Protein AF-A0A936E560-F1 (afdb_monomer)

Sequence (115 aa):
MIVIPSEVVYQPKFSYIWTLAEARFPDELSGRAGRAGRPGRPVRINRKLALKEIARSFLKGAGMTIPGECARVTGLSRPDAGKGNQALVTEGFAISPDKGFYILAEQSELLKFSI

Foldseek 3Di:
DDDDDDDDPDDDDDDDDDDDCCVVPVCVVVQQQDPVPDHGRRNDDDLLVVLQVLLLVVCVVVQKWAQCRSCVVVVNDSVSNVSNQVVCVVVQQWDAPDVRIIGGNVVVVVVVVPD

Mean predicted aligned error: 11.73 Å

Secondary structure (DSSP, 8-state):
--------S-----------GGGG-HHHHTT-PPSTT-TTS-----HHHHHHHHHHHHHHHHSEE-TTHHHHHH---HHHHHHHHHHHHHTTSEE-SSTT-EEEHHHHHHHHS--

Solvent-accessible surface area (backbone atoms only — not comparable to full-atom values): 7029 Å² total; per-residue (Å²): 140,84,89,74,88,88,76,83,92,74,79,85,81,85,79,84,81,88,67,78,66,60,83,80,38,57,42,60,74,70,28,44,32,28,61,94,93,43,86,80,48,52,51,73,77,55,64,70,57,51,36,28,53,52,38,47,56,48,36,71,72,59,48,46,38,53,69,63,44,59,15,67,76,70,70,42,55,63,69,52,36,48,53,7,48,53,50,33,38,75,73,58,57,26,41,65,91,48,94,57,29,39,34,38,38,71,59,54,54,56,62,67,74,75,117

Nearest PDB structures (foldseek):
  2fxa-assembly3_A  TM=6.975E-01  e=8.761E-02  Bacillus subtilis
  3r4k-assembly2_D  TM=6.852E-01  e=6.734E-02  Ruegeria sp. TM1040
  2hr3-assembly1_A  TM=7.194E-01  e=1.300E-01  Pseudomonas aeruginosa
  3f72-assembly2_C  TM=4.868E-01  e=3.489E-02  Staphylococcus aureus
  5eeg-assembly1_B  TM=5.520E-01  e=6.734E-02  Streptomyces peucetius

Radius of gyration: 24.96 Å; Cα contacts (8 Å, |Δi|>4): 110; chains: 1; bounding box: 54×25×82 Å

Structure (mmCIF, N/CA/C/O backbone):
data_AF-A0A936E560-F1
#
_entry.id   AF-A0A936E560-F1
#
loop_
_atom_site.group_PDB
_atom_site.id
_atom_site.type_symbol
_atom_site.label_atom_id
_atom_site.label_alt_id
_atom_site.label_comp_id
_atom_site.label_asym_id
_atom_site.label_entity_id
_atom_site.label_seq_id
_atom_site.pdbx_PDB_ins_code
_atom_site.Cartn_x
_atom_site.Cartn_y
_atom_site.Cartn_z
_atom_site.occupancy
_atom_site.B_iso_or_equiv
_atom_site.auth_seq_id
_atom_site.auth_comp_id
_atom_site.auth_asym_id
_atom_site.auth_atom_id
_atom_site.pdbx_PDB_model_num
ATOM 1 N N . MET A 1 1 ? 16.512 8.141 -68.498 1.00 52.78 1 MET A N 1
ATOM 2 C CA . MET A 1 1 ? 15.922 6.793 -68.358 1.00 52.78 1 MET A CA 1
ATOM 3 C C . MET A 1 1 ? 15.318 6.708 -66.969 1.00 52.78 1 MET A C 1
ATOM 5 O O . MET A 1 1 ? 16.058 6.862 -66.009 1.00 52.78 1 MET A O 1
ATOM 9 N N . ILE A 1 2 ? 13.995 6.582 -66.867 1.00 48.81 2 ILE A N 1
ATOM 10 C CA . ILE A 1 2 ? 13.279 6.514 -65.586 1.00 48.81 2 ILE A CA 1
ATOM 11 C C . ILE A 1 2 ? 12.738 5.095 -65.470 1.00 48.81 2 ILE A C 1
ATOM 13 O O . ILE A 1 2 ? 11.980 4.652 -66.328 1.00 48.81 2 ILE A O 1
ATOM 17 N N . VAL A 1 3 ? 13.195 4.373 -64.453 1.00 66.81 3 VAL A N 1
ATOM 18 C CA . VAL A 1 3 ? 12.755 3.007 -64.169 1.00 66.81 3 VAL A CA 1
ATOM 19 C C . VAL A 1 3 ? 11.549 3.096 -63.241 1.00 66.81 3 VAL A C 1
ATOM 21 O O . VAL A 1 3 ? 11.639 3.712 -62.181 1.00 66.81 3 VAL A O 1
ATOM 24 N N . ILE A 1 4 ? 10.428 2.506 -63.658 1.00 70.19 4 ILE A N 1
ATOM 25 C CA . ILE A 1 4 ? 9.178 2.469 -62.892 1.00 70.19 4 ILE A CA 1
ATOM 26 C C . ILE A 1 4 ? 8.916 1.006 -62.506 1.00 70.19 4 ILE A C 1
ATOM 28 O O . ILE A 1 4 ? 8.910 0.152 -63.395 1.00 70.19 4 ILE A O 1
ATOM 32 N N . PRO A 1 5 ? 8.732 0.686 -61.215 1.00 75.38 5 PRO A N 1
ATOM 33 C CA . PRO A 1 5 ? 8.455 -0.683 -60.785 1.00 75.38 5 PRO A CA 1
ATOM 34 C C . PRO A 1 5 ? 7.080 -1.142 -61.296 1.00 75.38 5 PRO A C 1
ATOM 36 O O . PRO A 1 5 ? 6.090 -0.439 -61.100 1.00 75.38 5 PRO A O 1
ATOM 39 N N . SER A 1 6 ? 7.019 -2.305 -61.961 1.00 77.00 6 SER A N 1
ATOM 40 C CA . SER A 1 6 ? 5.782 -2.813 -62.579 1.00 77.00 6 SER A CA 1
ATOM 41 C C . SER A 1 6 ? 4.897 -3.599 -61.614 1.00 77.00 6 SER A C 1
ATOM 43 O O . SER A 1 6 ? 3.679 -3.544 -61.736 1.00 77.00 6 SER A O 1
ATOM 45 N N . GLU A 1 7 ? 5.484 -4.335 -60.666 1.00 80.06 7 GLU A N 1
ATOM 46 C CA . GLU A 1 7 ? 4.733 -5.215 -59.770 1.00 80.06 7 GLU A CA 1
ATOM 47 C C . GLU A 1 7 ? 5.501 -5.491 -58.471 1.00 80.06 7 GLU A C 1
ATOM 49 O O . GLU A 1 7 ? 6.728 -5.610 -58.462 1.00 80.06 7 GLU A O 1
ATOM 54 N N . VAL A 1 8 ? 4.770 -5.602 -57.359 1.00 72.94 8 VAL A N 1
ATOM 55 C CA . VAL A 1 8 ? 5.320 -5.981 -56.053 1.00 72.94 8 VAL A CA 1
ATOM 56 C C . VAL A 1 8 ? 5.087 -7.475 -55.847 1.00 72.94 8 VAL A C 1
ATOM 58 O O . VAL A 1 8 ? 4.004 -7.898 -55.458 1.00 72.94 8 VAL A O 1
ATOM 61 N N . VAL A 1 9 ? 6.125 -8.274 -56.094 1.00 77.50 9 VAL A N 1
ATOM 62 C CA . VAL A 1 9 ? 6.059 -9.750 -56.063 1.00 77.50 9 VAL A CA 1
ATOM 63 C C . VAL A 1 9 ? 6.088 -10.329 -54.639 1.00 77.50 9 VAL A C 1
ATOM 65 O O . VAL A 1 9 ? 5.828 -11.511 -54.432 1.00 77.50 9 VAL A O 1
ATOM 68 N N . TYR A 1 10 ? 6.410 -9.511 -53.633 1.00 71.69 10 TYR A N 1
ATOM 69 C CA . TYR A 1 10 ? 6.455 -9.933 -52.235 1.00 71.69 10 TYR A CA 1
ATOM 70 C C . TYR A 1 10 ? 6.002 -8.803 -51.315 1.00 71.69 10 TYR A C 1
ATOM 72 O O . TYR A 1 10 ? 6.6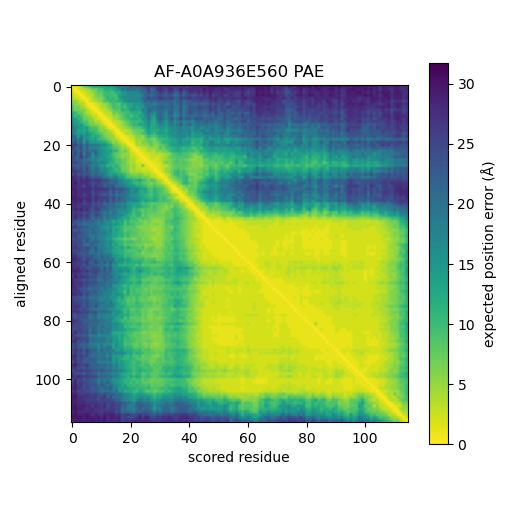52 -7.761 -51.222 1.00 71.69 10 TYR A O 1
ATOM 80 N N . GLN A 1 11 ? 4.891 -9.024 -50.615 1.00 78.19 11 GLN A N 1
ATOM 81 C CA . GLN A 1 11 ? 4.363 -8.091 -49.628 1.00 78.19 11 GLN A CA 1
ATOM 82 C C . GLN A 1 11 ? 4.503 -8.723 -48.233 1.00 78.19 11 GLN A C 1
ATOM 84 O O . GLN A 1 11 ? 3.720 -9.609 -47.879 1.00 78.19 11 GLN A O 1
ATOM 89 N N . PRO A 1 12 ? 5.520 -8.338 -47.439 1.00 75.94 12 PRO A N 1
ATOM 90 C CA . PRO A 1 12 ? 5.723 -8.923 -46.122 1.00 75.94 12 PRO A CA 1
ATOM 91 C C . PRO A 1 12 ? 4.551 -8.577 -45.201 1.00 75.94 12 PRO A C 1
ATOM 93 O O . PRO A 1 12 ? 4.203 -7.411 -45.009 1.00 75.94 12 PRO A O 1
ATOM 96 N N . LYS A 1 13 ? 3.950 -9.607 -44.603 1.00 78.94 13 LYS A N 1
ATOM 97 C CA . LYS A 1 13 ? 2.910 -9.454 -43.586 1.00 78.94 13 LYS A CA 1
ATOM 98 C C . LYS A 1 13 ? 3.589 -9.344 -42.223 1.00 78.94 13 LYS A C 1
ATOM 100 O O . LYS A 1 13 ? 4.067 -10.339 -41.682 1.00 78.94 13 LYS A O 1
ATOM 105 N N . PHE A 1 14 ? 3.677 -8.132 -41.685 1.00 73.50 14 PHE A N 1
ATOM 106 C CA . PHE A 1 14 ? 4.222 -7.918 -40.347 1.00 73.50 14 PHE A CA 1
ATOM 107 C C . PHE A 1 14 ? 3.172 -8.269 -39.291 1.00 73.50 14 PHE A C 1
ATOM 109 O O . PHE A 1 14 ? 2.125 -7.630 -39.205 1.00 73.50 14 PHE A O 1
ATOM 116 N N . SER A 1 15 ? 3.468 -9.276 -38.472 1.00 76.81 15 SER A N 1
ATOM 117 C CA . SER A 1 15 ? 2.724 -9.568 -37.247 1.00 76.81 15 SER A CA 1
ATOM 118 C C . SER A 1 15 ? 3.452 -8.915 -36.079 1.00 76.81 15 SER A C 1
ATOM 120 O O . SER A 1 15 ? 4.584 -9.283 -35.765 1.00 76.81 15 SER A O 1
ATOM 122 N N . TYR A 1 16 ? 2.823 -7.933 -35.438 1.00 73.88 16 TYR A N 1
ATOM 123 C CA . TYR A 1 16 ? 3.386 -7.299 -34.250 1.00 73.88 16 TYR A CA 1
ATOM 124 C C . TYR A 1 16 ? 3.107 -8.165 -33.023 1.00 73.88 16 TYR A C 1
ATOM 126 O O . TYR A 1 16 ? 1.953 -8.405 -32.670 1.00 73.88 16 TYR A O 1
ATOM 134 N N . ILE A 1 17 ? 4.172 -8.614 -32.362 1.00 71.50 17 ILE A N 1
ATOM 135 C CA . ILE A 1 17 ? 4.088 -9.197 -31.025 1.00 71.50 17 ILE A CA 1
ATOM 136 C C . ILE A 1 17 ? 4.229 -8.039 -30.042 1.00 71.50 17 ILE A C 1
ATOM 138 O O . ILE A 1 17 ? 5.291 -7.424 -29.934 1.00 71.50 17 ILE A O 1
ATOM 142 N N . TRP A 1 18 ? 3.143 -7.711 -29.351 1.00 71.31 18 TRP A N 1
ATOM 143 C CA . TRP A 1 18 ? 3.159 -6.698 -28.304 1.00 71.31 18 TRP A CA 1
ATOM 144 C C . TRP A 1 18 ? 3.742 -7.314 -27.035 1.00 71.31 18 TRP A C 1
ATOM 146 O O . TRP A 1 18 ? 3.138 -8.194 -26.427 1.00 71.31 18 TRP A O 1
ATOM 156 N N . THR A 1 19 ? 4.925 -6.860 -26.633 1.00 67.69 19 THR A N 1
ATOM 157 C CA . THR A 1 19 ? 5.506 -7.178 -25.325 1.00 67.69 19 THR A CA 1
ATOM 158 C C . THR A 1 19 ? 5.331 -5.987 -24.396 1.00 67.69 19 THR A C 1
ATOM 160 O O . THR A 1 19 ? 5.400 -4.839 -24.843 1.00 67.69 19 THR A O 1
ATOM 163 N N . LEU A 1 20 ? 5.155 -6.236 -23.096 1.00 69.88 20 LEU A N 1
ATOM 164 C CA . LEU A 1 20 ? 5.183 -5.165 -22.103 1.00 69.88 20 LEU A CA 1
ATOM 165 C C . LEU A 1 20 ? 6.502 -4.391 -22.226 1.00 69.88 20 LEU A C 1
ATOM 167 O O . LEU A 1 20 ? 7.573 -4.976 -22.395 1.00 69.88 20 LEU A O 1
ATOM 171 N N . ALA A 1 21 ? 6.427 -3.063 -22.149 1.00 70.88 21 ALA A N 1
ATOM 172 C CA . ALA A 1 21 ? 7.591 -2.193 -22.302 1.00 70.88 21 ALA A CA 1
ATOM 173 C C . ALA A 1 21 ? 8.604 -2.323 -21.147 1.00 70.88 21 ALA A C 1
ATOM 175 O O . ALA A 1 21 ? 9.634 -1.663 -21.175 1.00 70.88 21 ALA A O 1
ATOM 176 N N . GLU A 1 22 ? 8.344 -3.181 -20.159 1.00 66.69 22 GLU A N 1
ATOM 177 C CA . GLU A 1 22 ? 9.184 -3.426 -18.984 1.00 66.69 22 GLU A CA 1
ATOM 178 C C . GLU A 1 22 ? 10.645 -3.728 -19.344 1.00 66.69 22 GLU A C 1
ATOM 180 O O . GLU A 1 22 ? 11.558 -3.191 -18.722 1.00 66.69 22 GLU A O 1
ATOM 185 N N . ALA A 1 23 ? 10.886 -4.489 -20.418 1.00 69.94 23 ALA A N 1
ATOM 186 C CA . ALA A 1 23 ? 12.240 -4.780 -20.898 1.00 69.94 23 ALA A CA 1
ATOM 187 C C . ALA A 1 23 ? 13.007 -3.535 -21.386 1.00 69.94 23 ALA A C 1
ATOM 189 O O . ALA A 1 23 ? 14.234 -3.558 -21.452 1.00 69.94 23 ALA A O 1
ATOM 190 N N . ARG A 1 24 ? 12.304 -2.447 -21.730 1.00 75.25 24 ARG A N 1
ATOM 191 C CA . ARG A 1 24 ? 12.913 -1.172 -22.139 1.00 75.25 24 ARG A CA 1
ATOM 192 C C . ARG A 1 24 ? 13.333 -0.309 -20.954 1.00 75.25 24 ARG A C 1
ATOM 194 O O . ARG A 1 24 ? 14.114 0.614 -21.157 1.00 75.25 24 ARG A O 1
ATOM 201 N N . PHE A 1 25 ? 12.829 -0.607 -19.756 1.00 73.94 25 PHE A N 1
ATOM 202 C CA . PHE A 1 25 ? 13.020 0.208 -18.557 1.00 73.94 25 PHE A CA 1
ATOM 203 C C . PHE A 1 25 ? 13.565 -0.602 -17.364 1.00 73.94 25 PHE A C 1
ATOM 205 O O . PHE A 1 25 ? 12.987 -0.583 -16.271 1.00 73.94 25 PHE A O 1
ATOM 212 N N . PRO A 1 26 ? 14.660 -1.370 -17.543 1.00 74.12 26 PRO A N 1
ATOM 213 C CA . PRO A 1 26 ? 15.198 -2.214 -16.480 1.00 74.12 26 PRO A CA 1
ATOM 214 C C . PRO A 1 26 ? 15.752 -1.388 -15.311 1.00 74.12 26 PRO A C 1
ATOM 216 O O . PRO A 1 26 ? 15.676 -1.815 -14.156 1.00 74.12 26 PRO A O 1
ATOM 219 N N . ASP A 1 27 ? 16.283 -0.195 -15.577 1.00 72.44 27 ASP A N 1
ATOM 220 C CA . ASP A 1 27 ? 16.828 0.681 -14.542 1.00 72.44 27 ASP A CA 1
ATOM 221 C C . ASP A 1 27 ? 15.711 1.334 -13.721 1.00 72.44 27 ASP A C 1
ATOM 223 O O . ASP A 1 27 ? 15.807 1.418 -12.496 1.00 72.44 27 ASP A O 1
ATOM 227 N N . GLU A 1 28 ? 14.614 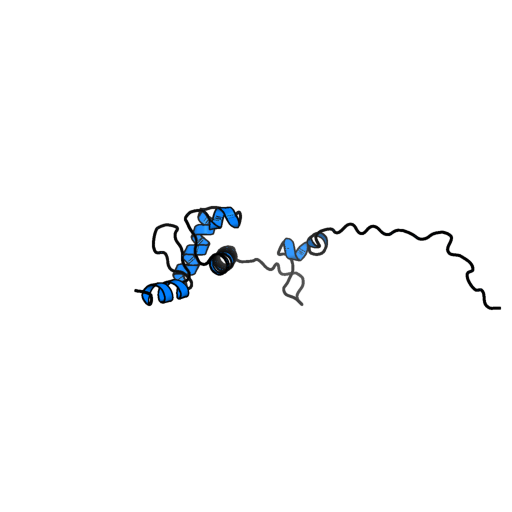1.735 -14.356 1.00 73.81 28 GLU A N 1
ATOM 228 C CA . GLU A 1 28 ? 13.437 2.308 -13.705 1.00 73.81 28 GLU A CA 1
ATOM 229 C C . GLU A 1 28 ? 12.741 1.271 -12.825 1.00 73.81 28 GLU A C 1
ATOM 231 O O . GLU A 1 28 ? 12.429 1.557 -11.668 1.00 73.81 28 GLU A O 1
ATOM 236 N N . LEU A 1 29 ? 12.574 0.046 -13.332 1.00 69.88 29 LEU A N 1
ATOM 237 C CA . LEU A 1 29 ? 11.971 -1.060 -12.586 1.00 69.88 29 LEU A CA 1
ATOM 238 C C . LEU A 1 29 ? 12.856 -1.550 -11.439 1.00 69.88 29 LEU A C 1
ATOM 240 O O . LEU A 1 29 ? 12.356 -1.874 -10.363 1.00 69.88 29 LEU A O 1
ATOM 244 N N . SER A 1 30 ? 14.177 -1.568 -11.626 1.00 70.12 30 SER A N 1
ATOM 245 C CA . SER A 1 30 ? 15.119 -1.927 -10.558 1.00 70.12 30 SER A CA 1
ATOM 246 C C . SER A 1 30 ? 15.331 -0.804 -9.533 1.00 70.12 30 SER A C 1
ATOM 248 O O . SER A 1 30 ? 16.088 -0.980 -8.573 1.00 70.12 30 SER A O 1
ATOM 250 N N . GLY A 1 31 ? 14.685 0.356 -9.721 1.00 65.25 31 GLY A N 1
ATOM 251 C CA . GLY A 1 31 ? 14.869 1.543 -8.888 1.00 65.25 31 GLY A CA 1
ATOM 252 C C . GLY A 1 31 ? 16.276 2.137 -8.990 1.00 65.25 31 GLY A C 1
ATOM 253 O O . GLY A 1 31 ? 16.676 2.907 -8.119 1.00 65.25 31 GLY A O 1
ATOM 254 N N . ARG A 1 32 ? 17.048 1.757 -10.018 1.00 61.25 32 ARG A N 1
ATOM 255 C CA . ARG A 1 32 ? 18.388 2.268 -10.350 1.00 61.25 32 ARG A CA 1
ATOM 256 C C . ARG A 1 32 ? 18.346 3.516 -11.217 1.00 61.25 32 ARG A C 1
ATOM 258 O O . ARG A 1 32 ? 19.329 4.258 -11.232 1.00 61.25 32 ARG A O 1
ATOM 265 N N . ALA A 1 33 ? 17.216 3.780 -11.868 1.00 59.28 33 ALA A N 1
ATOM 266 C CA . ALA A 1 33 ? 17.002 5.009 -12.603 1.00 59.28 33 ALA A CA 1
ATOM 267 C C . ALA A 1 33 ? 17.221 6.206 -11.677 1.00 59.28 33 ALA A C 1
ATOM 269 O O . ALA A 1 33 ? 16.701 6.267 -10.558 1.00 59.28 33 ALA A O 1
ATOM 270 N N . GLY A 1 34 ? 18.038 7.144 -12.150 1.00 56.38 34 GLY A N 1
ATOM 271 C CA . GLY A 1 34 ? 18.187 8.452 -11.535 1.00 56.38 34 GLY A CA 1
ATOM 272 C C . GLY A 1 34 ? 16.936 9.300 -11.724 1.00 56.38 34 GLY A C 1
ATOM 273 O O . GLY A 1 34 ? 16.067 8.987 -12.535 1.00 56.38 34 GLY A O 1
ATOM 274 N N . ARG A 1 35 ? 16.848 10.430 -11.013 1.00 57.84 35 ARG A N 1
ATOM 275 C CA . ARG A 1 35 ? 15.905 11.484 -11.426 1.00 57.84 35 ARG A CA 1
ATOM 276 C C . ARG A 1 35 ? 16.212 11.873 -12.874 1.00 57.84 35 ARG A C 1
ATOM 278 O O . ARG A 1 35 ? 17.387 11.905 -13.246 1.00 57.84 35 ARG A O 1
ATOM 285 N N . ALA A 1 36 ? 15.175 12.207 -13.644 1.00 55.16 36 ALA A N 1
ATOM 286 C CA . ALA A 1 36 ? 15.322 12.760 -14.988 1.00 55.16 36 ALA A CA 1
ATOM 287 C C . ALA A 1 36 ? 16.434 13.830 -14.993 1.00 55.16 36 ALA A C 1
ATOM 289 O O . ALA A 1 36 ? 16.355 14.811 -14.253 1.00 55.16 36 ALA A O 1
ATOM 290 N N . GLY A 1 37 ? 17.514 13.575 -15.742 1.00 56.09 37 GLY A N 1
ATOM 291 C CA . GLY A 1 37 ? 18.681 14.460 -15.840 1.00 56.09 37 GLY A CA 1
ATOM 292 C C . GLY A 1 37 ? 19.892 14.143 -14.947 1.00 56.09 37 GLY A C 1
ATOM 293 O O . GLY A 1 37 ? 20.884 14.862 -15.035 1.00 56.09 37 GLY A O 1
ATOM 294 N N . ARG A 1 38 ? 19.882 13.093 -14.105 1.00 57.81 38 ARG A N 1
ATOM 295 C CA . ARG A 1 38 ? 21.068 12.697 -13.311 1.00 57.81 38 ARG A CA 1
ATOM 296 C C . ARG A 1 38 ? 21.244 11.171 -13.229 1.00 57.81 38 ARG A C 1
ATOM 298 O O . ARG A 1 38 ? 20.793 10.565 -12.253 1.00 57.81 38 ARG A O 1
ATOM 305 N N . PRO A 1 39 ? 21.889 10.536 -14.225 1.00 57.00 39 PRO A N 1
ATOM 306 C CA . PRO A 1 39 ? 22.153 9.099 -14.194 1.00 57.00 39 PRO A CA 1
ATOM 307 C C . PRO A 1 39 ? 23.052 8.731 -13.000 1.00 57.00 39 PRO A C 1
ATOM 309 O O . PRO A 1 39 ? 23.987 9.459 -12.669 1.00 57.00 39 PRO A O 1
ATOM 312 N N . GLY A 1 40 ? 22.745 7.616 -12.326 1.00 59.50 40 GLY A N 1
ATOM 313 C CA . GLY A 1 40 ? 23.626 6.995 -11.324 1.00 59.50 40 GLY A CA 1
ATOM 314 C C . GLY A 1 40 ? 23.179 7.029 -9.855 1.00 59.50 40 GLY A C 1
ATOM 315 O O . GLY A 1 40 ? 23.821 6.374 -9.035 1.00 59.50 40 GLY A O 1
ATOM 316 N N . ARG A 1 41 ? 22.089 7.725 -9.478 1.00 62.66 41 ARG A N 1
ATOM 317 C CA . ARG A 1 41 ? 21.540 7.645 -8.105 1.00 62.66 41 ARG A CA 1
ATOM 318 C C . ARG A 1 41 ? 20.198 6.901 -8.085 1.00 62.66 41 ARG A C 1
ATOM 320 O O . ARG A 1 41 ? 19.218 7.499 -8.512 1.00 62.66 41 ARG A O 1
ATOM 327 N N . PRO A 1 42 ? 20.114 5.677 -7.531 1.00 62.06 42 PRO A N 1
ATOM 328 C CA . PRO A 1 42 ? 18.873 4.907 -7.505 1.00 62.06 42 PRO A CA 1
ATOM 329 C C . PRO A 1 42 ? 17.731 5.674 -6.820 1.00 62.06 42 PRO A C 1
ATOM 331 O O . PRO A 1 42 ? 17.866 6.085 -5.659 1.00 62.06 42 PRO A O 1
ATOM 334 N N . VAL A 1 43 ? 16.599 5.852 -7.511 1.00 66.69 43 VAL A N 1
ATOM 335 C CA . VAL A 1 43 ? 15.343 6.324 -6.912 1.00 66.69 43 VAL A CA 1
ATOM 336 C C . VAL A 1 43 ? 14.762 5.197 -6.060 1.00 66.69 43 VAL A C 1
ATOM 338 O O . VAL A 1 43 ? 13.987 4.354 -6.503 1.00 66.69 43 VAL A O 1
ATOM 341 N N . ARG A 1 44 ? 15.146 5.181 -4.782 1.00 71.50 44 ARG A N 1
ATOM 342 C CA . ARG A 1 44 ? 14.545 4.284 -3.793 1.00 71.50 44 ARG A CA 1
ATOM 343 C C . ARG A 1 44 ? 13.215 4.860 -3.328 1.00 71.50 44 ARG A C 1
ATOM 345 O O . ARG A 1 44 ? 13.185 5.876 -2.633 1.00 71.50 44 ARG A O 1
ATOM 352 N N . ILE A 1 45 ? 12.121 4.186 -3.666 1.00 74.94 45 ILE A N 1
ATOM 353 C CA . ILE A 1 45 ? 10.812 4.510 -3.102 1.00 74.94 45 ILE A CA 1
ATOM 354 C C . ILE A 1 45 ? 10.808 4.069 -1.636 1.00 74.94 45 ILE A C 1
ATOM 356 O O . ILE A 1 45 ? 11.091 2.915 -1.309 1.00 74.94 45 ILE A O 1
ATOM 360 N N . ASN A 1 46 ? 10.492 4.994 -0.730 1.00 87.12 46 ASN A N 1
ATOM 361 C CA . ASN A 1 46 ? 10.310 4.655 0.675 1.00 87.12 46 ASN A CA 1
ATOM 362 C C . ASN A 1 46 ? 9.113 3.703 0.808 1.00 87.12 46 ASN A C 1
ATOM 364 O O . ASN A 1 46 ? 7.993 4.068 0.453 1.00 87.12 46 ASN A O 1
ATOM 368 N N . ARG A 1 47 ? 9.334 2.505 1.364 1.00 89.88 47 ARG A N 1
ATOM 369 C CA . ARG A 1 47 ? 8.286 1.487 1.528 1.00 89.88 47 ARG A CA 1
ATOM 370 C C . ARG A 1 47 ? 7.049 2.032 2.242 1.00 89.88 47 ARG A C 1
ATOM 372 O O . ARG A 1 47 ? 5.941 1.743 1.814 1.00 89.88 47 ARG A O 1
ATOM 379 N N . LYS A 1 48 ? 7.216 2.837 3.298 1.00 92.81 48 LYS A N 1
ATOM 380 C CA . LYS A 1 48 ? 6.074 3.409 4.033 1.00 92.81 48 LYS A CA 1
ATOM 381 C C . LYS A 1 48 ? 5.228 4.317 3.140 1.00 92.81 48 LYS A C 1
ATOM 383 O O . LYS A 1 48 ? 4.007 4.245 3.194 1.00 92.81 48 LYS A O 1
ATOM 388 N N . LEU A 1 49 ? 5.883 5.128 2.308 1.00 93.31 49 LEU A N 1
ATOM 389 C CA . LEU A 1 49 ? 5.204 5.992 1.346 1.00 93.31 49 LEU A CA 1
ATOM 390 C C . LEU A 1 49 ? 4.478 5.156 0.288 1.00 93.31 49 LEU A C 1
ATOM 392 O O . LEU A 1 49 ? 3.304 5.394 0.047 1.00 93.31 49 LEU A O 1
ATOM 396 N N . ALA A 1 50 ? 5.135 4.135 -0.270 1.00 93.25 50 ALA A N 1
ATOM 397 C CA . ALA A 1 50 ? 4.519 3.247 -1.257 1.00 93.25 50 ALA A CA 1
ATOM 398 C C . ALA A 1 50 ? 3.243 2.581 -0.720 1.00 93.25 50 ALA A C 1
ATOM 400 O O . ALA A 1 50 ? 2.206 2.623 -1.371 1.00 93.25 50 ALA A O 1
ATOM 401 N N . LEU A 1 51 ? 3.299 2.015 0.491 1.00 96.44 51 LEU A N 1
ATOM 402 C CA . LEU A 1 51 ? 2.135 1.382 1.118 1.00 96.44 51 LEU A CA 1
ATOM 403 C C . LEU A 1 51 ? 0.990 2.374 1.338 1.00 96.44 51 LEU A C 1
ATOM 405 O O . LEU A 1 51 ? -0.167 2.029 1.110 1.00 96.44 51 LEU A O 1
ATOM 409 N N . LYS A 1 52 ? 1.313 3.605 1.747 1.00 96.81 52 LYS A N 1
ATOM 410 C CA . LYS A 1 52 ? 0.326 4.668 1.930 1.00 96.81 52 LYS A CA 1
ATOM 411 C C . LYS A 1 52 ? -0.333 5.066 0.609 1.00 96.81 52 LYS A C 1
ATOM 413 O O . LYS A 1 52 ? -1.553 5.131 0.548 1.00 96.81 52 LYS A O 1
ATOM 418 N N . GLU A 1 53 ? 0.443 5.289 -0.450 1.00 96.69 53 GLU A N 1
ATOM 419 C CA . GLU A 1 53 ? -0.100 5.705 -1.752 1.00 96.69 53 GLU A CA 1
ATOM 420 C C . GLU A 1 53 ? -0.911 4.595 -2.438 1.00 96.69 53 GLU A C 1
ATOM 422 O O . GLU A 1 53 ? -1.931 4.877 -3.070 1.00 96.69 53 GLU A O 1
ATOM 427 N N . ILE A 1 54 ? -0.525 3.325 -2.264 1.00 96.06 54 ILE A N 1
ATOM 428 C CA . ILE A 1 54 ? -1.329 2.182 -2.723 1.00 96.06 54 ILE A CA 1
ATOM 429 C C . ILE A 1 54 ? -2.666 2.146 -1.975 1.00 96.06 54 ILE A C 1
ATOM 431 O O . ILE A 1 54 ? -3.720 2.088 -2.606 1.00 96.06 54 ILE A O 1
ATOM 435 N N . ALA A 1 55 ? -2.632 2.235 -0.642 1.00 96.62 55 ALA A N 1
ATOM 436 C CA . ALA A 1 55 ? -3.838 2.280 0.181 1.00 96.62 55 ALA A CA 1
ATOM 437 C C . ALA A 1 55 ? -4.738 3.471 -0.186 1.00 96.62 55 ALA A C 1
ATOM 439 O O . ALA A 1 55 ? -5.951 3.316 -0.294 1.00 96.62 55 ALA A O 1
ATOM 440 N N . ARG A 1 56 ? -4.148 4.647 -0.438 1.00 97.00 56 ARG A N 1
ATOM 441 C CA . ARG A 1 56 ? -4.865 5.860 -0.852 1.00 97.00 56 ARG A CA 1
ATOM 442 C C . ARG A 1 56 ? -5.578 5.650 -2.179 1.00 97.00 56 ARG A C 1
ATOM 444 O O . ARG A 1 56 ? -6.754 5.973 -2.299 1.00 97.00 56 ARG A O 1
ATOM 451 N N . SER A 1 57 ? -4.863 5.108 -3.162 1.00 96.62 57 SER A N 1
ATOM 452 C CA . SER A 1 57 ? -5.402 4.839 -4.497 1.00 96.62 57 SER A CA 1
ATOM 453 C C . SER A 1 57 ? -6.553 3.837 -4.432 1.00 96.62 57 SER A C 1
ATOM 455 O O . SER A 1 57 ? -7.592 4.059 -5.047 1.00 96.62 57 SER A O 1
ATOM 457 N N . PHE A 1 58 ? -6.398 2.782 -3.626 1.00 95.81 58 PHE A N 1
ATOM 458 C CA . PHE A 1 58 ? -7.455 1.808 -3.372 1.00 95.81 58 PHE A CA 1
ATOM 459 C C . PHE A 1 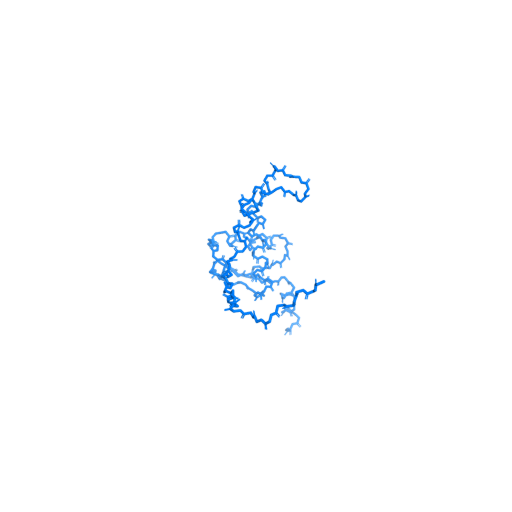58 ? -8.682 2.460 -2.725 1.00 95.81 58 PHE A C 1
ATOM 461 O O . PHE A 1 58 ? -9.776 2.377 -3.275 1.00 95.81 58 PHE A O 1
ATOM 468 N N . LEU A 1 59 ? -8.504 3.157 -1.599 1.00 95.12 59 LEU A N 1
ATOM 469 C CA . LEU A 1 59 ? -9.610 3.744 -0.842 1.00 95.12 59 LEU A CA 1
ATOM 470 C C . LEU A 1 59 ? -10.339 4.836 -1.636 1.00 95.12 59 LEU A C 1
ATOM 472 O O . LEU A 1 59 ? -11.557 4.932 -1.561 1.00 95.12 59 LEU A O 1
ATOM 476 N N . LYS A 1 60 ? -9.619 5.619 -2.448 1.00 95.31 60 LYS A N 1
ATOM 477 C CA . LYS A 1 60 ? -10.225 6.610 -3.346 1.00 95.31 60 LYS A CA 1
ATOM 478 C C . LYS A 1 60 ? -11.106 5.960 -4.419 1.00 95.31 60 LYS A C 1
ATOM 480 O O . LYS A 1 60 ? -12.118 6.540 -4.792 1.00 95.31 60 LYS A O 1
ATOM 485 N N . GLY A 1 61 ? -10.720 4.786 -4.921 1.00 92.44 61 GLY A N 1
ATOM 486 C CA . GLY A 1 61 ? -11.507 4.040 -5.907 1.00 92.44 61 GLY A CA 1
ATOM 487 C C . GLY A 1 61 ? -12.673 3.257 -5.299 1.00 92.44 61 GLY A C 1
ATOM 488 O O . GLY A 1 61 ? -13.736 3.184 -5.902 1.00 92.44 61 GLY A O 1
ATOM 489 N N . ALA A 1 62 ? -12.483 2.681 -4.110 1.00 91.62 62 ALA A N 1
ATOM 490 C CA . ALA A 1 62 ? -13.466 1.821 -3.452 1.00 91.62 62 ALA A CA 1
ATOM 491 C C . ALA A 1 62 ? -14.442 2.579 -2.528 1.00 91.62 62 ALA A C 1
ATOM 493 O O . ALA A 1 62 ? -15.504 2.057 -2.199 1.00 91.62 62 ALA A O 1
ATOM 494 N N . GLY A 1 63 ? -14.089 3.785 -2.066 1.00 89.44 63 GLY A N 1
ATOM 495 C CA . GLY A 1 63 ? -14.832 4.580 -1.072 1.00 89.44 63 GLY A CA 1
ATOM 496 C C . GLY A 1 63 ? -14.688 4.065 0.367 1.00 89.44 63 GLY A C 1
ATOM 497 O O . GLY A 1 63 ? -14.515 4.837 1.312 1.00 89.44 63 GLY A O 1
ATOM 498 N N . MET A 1 64 ? -14.663 2.744 0.540 1.00 92.50 64 MET A N 1
ATOM 499 C CA . MET A 1 64 ? -14.400 2.083 1.815 1.00 92.50 64 MET A CA 1
ATOM 500 C C . MET A 1 64 ? -13.453 0.890 1.653 1.00 92.50 64 MET A C 1
ATOM 502 O O . MET A 1 64 ? -13.180 0.423 0.554 1.00 92.50 64 MET A O 1
ATOM 506 N N . THR A 1 65 ? -12.930 0.395 2.768 1.00 94.06 65 THR A N 1
ATOM 507 C CA . THR A 1 65 ? -12.167 -0.850 2.857 1.00 94.06 65 THR A CA 1
ATOM 508 C C . THR A 1 65 ? -12.739 -1.694 3.981 1.00 94.06 65 THR A C 1
ATOM 510 O O . THR A 1 65 ? -12.802 -1.215 5.113 1.00 94.06 65 THR A O 1
ATOM 513 N N . ILE A 1 66 ? -13.081 -2.951 3.695 1.00 93.69 66 ILE A N 1
ATOM 514 C CA . ILE A 1 66 ? -13.414 -3.945 4.728 1.00 93.69 66 ILE A CA 1
ATOM 515 C C . ILE A 1 66 ? -12.179 -4.787 5.112 1.00 93.69 66 ILE A C 1
ATOM 517 O O . ILE A 1 66 ? -11.198 -4.847 4.353 1.00 93.69 66 ILE A O 1
ATOM 521 N N . PRO A 1 67 ? -12.184 -5.473 6.274 1.00 95.56 67 PRO A N 1
ATOM 522 C CA . PRO A 1 67 ? -11.032 -6.237 6.741 1.00 95.56 67 PRO A CA 1
ATOM 523 C C . PRO A 1 67 ? -10.497 -7.234 5.703 1.00 95.56 67 PRO A C 1
ATOM 525 O O . PRO A 1 67 ? -11.190 -8.136 5.241 1.00 95.56 67 PRO A O 1
ATOM 528 N N . GLY A 1 68 ? -9.219 -7.082 5.349 1.00 93.12 68 GLY A N 1
ATOM 529 C CA . GLY A 1 68 ? -8.517 -7.968 4.413 1.00 93.12 68 GLY A CA 1
ATOM 530 C C . GLY A 1 68 ? -8.764 -7.689 2.927 1.00 93.12 68 GLY A C 1
ATOM 531 O O . GLY A 1 68 ? -8.056 -8.253 2.094 1.00 93.12 68 GLY A O 1
ATOM 532 N N . GLU A 1 69 ? -9.690 -6.799 2.576 1.00 95.56 69 GLU A N 1
ATOM 533 C CA . GLU A 1 69 ? -10.026 -6.513 1.181 1.00 95.56 69 GLU A CA 1
ATOM 534 C C . GLU A 1 69 ? -8.891 -5.807 0.438 1.00 95.56 69 GLU A C 1
ATOM 536 O O . GLU A 1 69 ? -8.472 -6.274 -0.618 1.00 95.56 69 GLU A O 1
ATOM 541 N N . CYS A 1 70 ? -8.332 -4.743 1.022 1.00 94.62 70 CYS A N 1
ATOM 542 C CA . CYS A 1 70 ? -7.205 -4.021 0.429 1.00 94.62 70 CYS A CA 1
ATOM 543 C C . CYS A 1 70 ? -6.022 -4.967 0.157 1.00 94.62 70 CYS A C 1
ATOM 545 O O . CYS A 1 70 ? -5.455 -4.949 -0.933 1.00 94.62 70 CYS A O 1
ATOM 547 N N . ALA A 1 71 ? -5.709 -5.876 1.088 1.00 96.69 71 ALA A N 1
ATOM 548 C CA . ALA A 1 71 ? -4.674 -6.896 0.894 1.00 96.69 71 ALA A CA 1
ATOM 549 C C . ALA A 1 71 ? -5.004 -7.851 -0.268 1.00 96.69 71 ALA A C 1
ATOM 551 O O . ALA A 1 71 ? -4.146 -8.132 -1.101 1.00 96.69 71 ALA A O 1
ATOM 552 N N . ARG A 1 72 ? -6.259 -8.311 -0.359 1.00 96.19 72 ARG A N 1
ATOM 553 C CA . ARG A 1 72 ? -6.729 -9.198 -1.434 1.00 96.19 72 ARG A CA 1
ATOM 554 C C . ARG A 1 72 ? -6.632 -8.542 -2.813 1.00 96.19 72 ARG A C 1
ATOM 556 O O . ARG A 1 72 ? -6.225 -9.206 -3.757 1.00 96.19 72 ARG A O 1
ATOM 563 N N . VAL A 1 73 ? -7.018 -7.272 -2.934 1.00 95.44 73 VAL A N 1
ATOM 564 C CA . VAL A 1 73 ? -7.067 -6.562 -4.226 1.00 95.44 73 VAL A CA 1
ATOM 565 C C . VAL A 1 73 ? -5.681 -6.115 -4.683 1.00 95.44 73 VAL A C 1
ATOM 567 O O . VAL A 1 73 ? -5.360 -6.210 -5.861 1.00 95.44 73 VAL A O 1
ATOM 570 N N . THR A 1 74 ? -4.847 -5.644 -3.758 1.00 92.81 74 THR A N 1
ATOM 571 C CA . THR A 1 74 ? -3.525 -5.085 -4.091 1.00 92.81 74 THR A CA 1
ATOM 572 C C . THR A 1 74 ? -2.410 -6.130 -4.116 1.00 92.81 74 THR A C 1
ATOM 574 O O . THR A 1 74 ? -1.296 -5.824 -4.533 1.00 92.81 74 THR A O 1
ATOM 577 N N . GLY A 1 75 ? -2.671 -7.347 -3.626 1.00 95.19 75 GLY A N 1
ATOM 578 C CA . GLY A 1 75 ? -1.652 -8.384 -3.447 1.00 95.19 75 GLY A CA 1
ATOM 579 C C . GLY A 1 75 ? -0.663 -8.096 -2.309 1.00 95.19 75 GLY A C 1
ATOM 580 O O . GLY A 1 75 ? 0.308 -8.832 -2.132 1.00 95.19 75 GLY A O 1
ATOM 58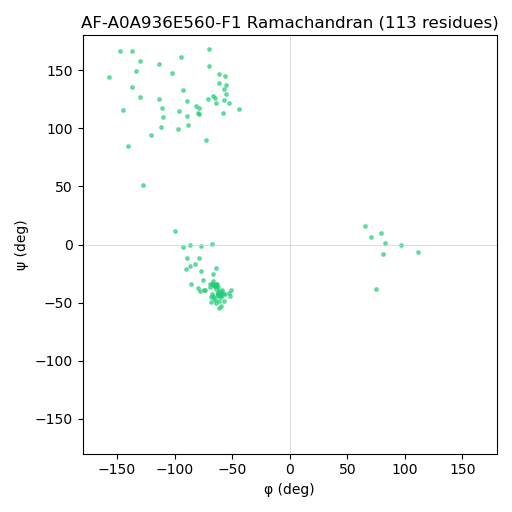1 N N . LEU A 1 76 ? -0.882 -7.037 -1.522 1.00 95.31 76 LEU A N 1
ATOM 582 C CA . LEU A 1 76 ? -0.066 -6.734 -0.351 1.00 95.31 76 LEU A CA 1
ATOM 583 C C . LEU A 1 76 ? -0.311 -7.742 0.777 1.00 95.31 76 LEU A C 1
ATOM 585 O O . LEU A 1 76 ? -1.402 -8.289 0.945 1.00 95.31 76 LEU A O 1
ATOM 589 N N . SER A 1 77 ? 0.697 -7.924 1.633 1.00 96.62 77 SER A N 1
ATOM 590 C CA . SER A 1 77 ? 0.502 -8.652 2.887 1.00 96.62 77 SER A CA 1
ATOM 591 C C . SER A 1 77 ? -0.530 -7.929 3.767 1.00 96.62 77 SER A C 1
ATOM 593 O O . SER A 1 77 ? -0.594 -6.696 3.783 1.00 96.62 77 SER A O 1
ATOM 595 N N . ARG A 1 78 ? -1.324 -8.678 4.549 1.00 95.50 78 ARG A N 1
ATOM 596 C CA . ARG A 1 78 ? -2.306 -8.085 5.482 1.00 95.50 78 ARG A CA 1
ATOM 597 C C . ARG A 1 78 ? -1.684 -7.021 6.407 1.00 95.50 78 ARG A C 1
ATOM 599 O O . ARG A 1 78 ? -2.288 -5.956 6.540 1.00 95.50 78 ARG A O 1
ATOM 606 N N . PRO A 1 79 ? -0.494 -7.237 7.010 1.00 96.19 79 PRO A N 1
ATOM 607 C CA . PRO A 1 79 ? 0.148 -6.212 7.831 1.00 96.19 79 PRO A CA 1
ATOM 608 C C . PRO A 1 79 ? 0.543 -4.957 7.047 1.00 96.19 79 PRO A C 1
ATOM 610 O O . PRO A 1 79 ? 0.420 -3.854 7.570 1.00 96.19 79 PRO A O 1
ATOM 613 N N . ASP A 1 80 ? 1.020 -5.097 5.810 1.00 96.94 80 ASP A N 1
ATOM 614 C CA . ASP A 1 80 ? 1.457 -3.950 5.011 1.00 96.94 80 ASP A CA 1
ATOM 615 C C . ASP A 1 80 ? 0.279 -3.120 4.490 1.00 96.94 80 ASP A C 1
ATOM 617 O O . ASP A 1 80 ? 0.334 -1.892 4.552 1.00 96.94 80 ASP A O 1
ATOM 621 N N . ALA A 1 81 ? -0.811 -3.772 4.075 1.00 95.94 81 ALA A N 1
ATOM 622 C CA . ALA A 1 81 ? -2.069 -3.094 3.762 1.00 95.94 81 ALA A CA 1
ATOM 623 C C . ALA A 1 81 ? -2.617 -2.343 4.990 1.00 95.94 81 ALA A C 1
ATOM 625 O O . ALA A 1 81 ? -3.003 -1.179 4.894 1.00 95.94 81 ALA A O 1
ATOM 626 N N . GLY A 1 82 ? -2.570 -2.976 6.170 1.00 95.31 82 GLY A N 1
ATOM 627 C CA . GLY A 1 82 ? -2.960 -2.348 7.434 1.00 95.31 82 GLY A CA 1
ATOM 628 C C . GLY A 1 82 ? -2.127 -1.108 7.769 1.00 95.31 82 GLY A C 1
ATOM 629 O O . GLY A 1 82 ? -2.691 -0.069 8.100 1.00 95.31 82 GLY A O 1
ATOM 630 N N . LYS A 1 83 ? -0.796 -1.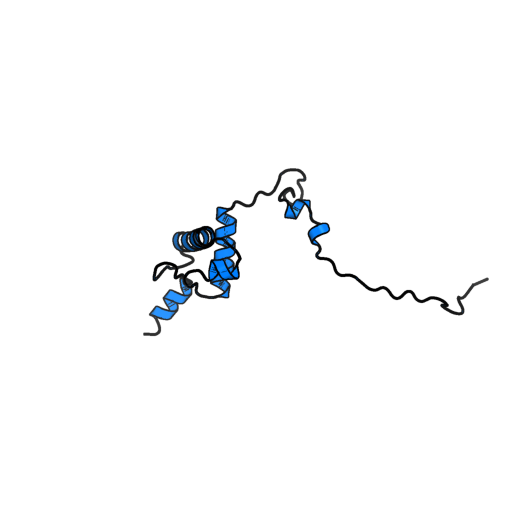175 7.620 1.00 96.69 83 LYS A N 1
ATOM 631 C CA . LYS A 1 83 ? 0.097 -0.016 7.817 1.00 96.69 83 LYS A CA 1
ATOM 632 C C . LYS A 1 83 ? -0.226 1.131 6.860 1.00 96.69 83 LYS A C 1
ATOM 634 O O . LYS A 1 83 ? -0.196 2.285 7.280 1.00 96.69 83 LYS A O 1
ATOM 639 N N . GLY A 1 84 ? -0.523 0.820 5.595 1.00 96.56 84 GLY A N 1
ATOM 640 C CA . GLY A 1 84 ? -0.945 1.809 4.603 1.00 96.56 84 GLY A CA 1
ATOM 641 C C . GLY A 1 84 ? -2.218 2.532 5.040 1.00 96.56 84 GLY A C 1
ATOM 642 O O . GLY A 1 84 ? -2.214 3.752 5.163 1.00 96.56 84 GLY A O 1
ATOM 643 N N . ASN A 1 85 ? -3.266 1.778 5.380 1.00 96.44 85 ASN A N 1
ATOM 644 C CA . ASN A 1 85 ? -4.544 2.339 5.827 1.00 96.44 85 ASN A CA 1
ATOM 645 C C . ASN A 1 85 ? -4.421 3.144 7.132 1.00 96.44 85 ASN A C 1
ATOM 647 O O . ASN A 1 85 ? -4.978 4.230 7.246 1.00 96.44 85 ASN A O 1
ATOM 651 N N . GLN A 1 86 ? -3.649 2.663 8.111 1.00 95.88 86 GLN A N 1
ATOM 652 C CA . GLN A 1 86 ? -3.396 3.397 9.359 1.00 95.88 86 GLN A CA 1
ATOM 653 C C . GLN A 1 86 ? -2.673 4.728 9.120 1.00 95.88 86 GLN A C 1
ATOM 655 O O . GLN A 1 86 ? -2.969 5.721 9.787 1.00 95.88 86 GLN A O 1
ATOM 660 N N . ALA A 1 87 ? -1.754 4.773 8.151 1.00 97.06 87 ALA A N 1
ATOM 661 C CA . ALA A 1 87 ? -1.092 6.014 7.769 1.00 97.06 87 ALA A CA 1
ATOM 662 C C . ALA A 1 87 ? -2.080 7.033 7.170 1.00 97.06 87 ALA A C 1
ATOM 664 O O . ALA A 1 87 ? -1.941 8.221 7.452 1.00 97.06 87 ALA A O 1
ATOM 665 N N . LEU A 1 88 ? -3.097 6.580 6.422 1.00 96.50 88 LEU A N 1
ATOM 666 C CA . LEU A 1 88 ? -4.177 7.444 5.917 1.00 96.50 88 LEU A CA 1
ATOM 667 C C . LEU A 1 88 ? -5.050 8.009 7.040 1.00 96.50 88 LEU A C 1
ATOM 669 O O . LEU A 1 88 ? -5.489 9.153 6.969 1.00 96.50 88 LEU A O 1
ATOM 673 N N . VAL A 1 89 ? -5.285 7.217 8.088 1.00 96.56 89 VAL A N 1
ATOM 674 C CA . VAL A 1 89 ? -6.015 7.686 9.273 1.00 96.56 89 VAL A CA 1
ATOM 675 C C . VAL A 1 89 ? -5.205 8.737 10.026 1.00 96.56 89 VAL A C 1
ATOM 677 O O . VAL A 1 89 ? -5.739 9.766 10.419 1.00 96.56 89 VAL A O 1
ATOM 680 N N . THR A 1 90 ? -3.897 8.518 10.172 1.00 96.88 90 THR A N 1
ATOM 681 C CA . THR A 1 90 ? -3.009 9.459 10.875 1.00 96.88 90 THR A CA 1
ATOM 682 C C . THR A 1 90 ? -2.921 10.817 10.171 1.00 96.88 90 THR A C 1
ATOM 684 O O . THR A 1 90 ? -2.805 11.838 10.838 1.00 96.88 90 THR A O 1
ATOM 687 N N . GLU A 1 91 ? -2.985 10.856 8.836 1.00 95.06 91 GLU A N 1
ATOM 688 C CA . GLU A 1 91 ? -2.972 12.113 8.067 1.00 95.06 91 GLU A CA 1
ATOM 689 C C . GLU A 1 91 ? -4.363 12.747 7.870 1.00 95.06 91 GLU A C 1
ATOM 691 O O . GLU A 1 91 ? -4.458 13.794 7.238 1.00 95.06 91 GLU A O 1
ATOM 696 N N . GLY A 1 92 ? -5.433 12.123 8.380 1.00 94.88 92 GLY A N 1
ATOM 697 C CA . GLY A 1 92 ? -6.807 12.624 8.263 1.00 94.88 92 GLY A CA 1
ATOM 698 C C . GLY A 1 92 ? -7.485 12.369 6.912 1.00 94.88 92 GLY A C 1
ATOM 699 O O . GLY A 1 92 ? -8.565 12.892 6.665 1.00 94.88 92 GLY A O 1
ATOM 700 N N . PHE A 1 93 ? -6.888 11.559 6.031 1.00 9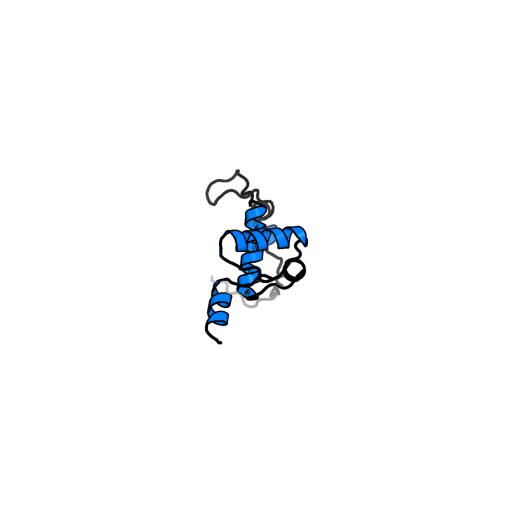4.88 93 PHE A N 1
ATOM 701 C CA . PHE A 1 93 ? -7.498 11.188 4.747 1.00 94.88 93 PHE A CA 1
ATOM 702 C C . PHE A 1 93 ? -8.621 10.151 4.915 1.00 94.88 93 PHE A C 1
ATOM 704 O O . PHE A 1 93 ? -9.582 10.118 4.143 1.00 94.88 93 PHE A O 1
ATOM 711 N N . ALA A 1 94 ? -8.504 9.296 5.930 1.00 96.12 94 ALA A N 1
ATOM 712 C CA . ALA A 1 94 ? -9.460 8.240 6.227 1.00 96.12 94 ALA A CA 1
ATOM 713 C C . ALA A 1 94 ? -9.875 8.257 7.700 1.00 96.12 94 ALA A C 1
ATOM 715 O O . ALA A 1 94 ? -9.134 8.712 8.568 1.00 96.12 94 ALA A O 1
ATOM 716 N N . ILE A 1 95 ? -11.031 7.675 7.989 1.00 95.38 95 ILE A N 1
ATOM 717 C CA . ILE A 1 95 ? -11.458 7.321 9.343 1.00 95.38 95 ILE A CA 1
ATOM 718 C C . ILE A 1 95 ? -11.531 5.801 9.481 1.00 95.38 95 ILE A C 1
ATOM 720 O O . ILE A 1 95 ? -11.702 5.095 8.487 1.00 95.38 95 ILE A O 1
ATOM 724 N N . SER A 1 96 ? -11.412 5.289 10.708 1.00 94.62 96 SER A N 1
ATOM 725 C CA . SER A 1 96 ? -11.554 3.859 11.001 1.00 94.62 96 SER A CA 1
ATOM 726 C C . SER A 1 96 ? -12.696 3.641 11.996 1.00 94.62 96 SER A C 1
ATOM 728 O O . SER A 1 96 ? -12.477 3.793 13.197 1.00 94.62 96 SER A O 1
ATOM 730 N N . PRO A 1 97 ? -13.919 3.348 11.514 1.00 91.94 97 PRO A N 1
ATOM 731 C CA . PRO A 1 97 ? -15.081 3.145 12.384 1.00 91.94 97 PRO A CA 1
ATOM 732 C C . PRO A 1 97 ? -14.978 1.885 13.249 1.00 91.94 97 PRO A C 1
ATOM 734 O O . PRO A 1 97 ? -15.456 1.871 14.377 1.00 91.94 97 PRO A O 1
ATOM 737 N N . ASP A 1 98 ? -14.357 0.833 12.713 1.00 92.81 98 ASP A N 1
ATOM 738 C CA . ASP A 1 98 ? -14.145 -0.447 13.386 1.00 92.81 98 ASP A CA 1
ATOM 739 C C . ASP A 1 98 ? -12.822 -1.072 12.906 1.00 92.81 98 ASP A C 1
ATOM 741 O O . ASP A 1 98 ? -12.219 -0.646 11.914 1.00 92.81 98 ASP A O 1
ATOM 745 N N . LYS A 1 99 ? -12.331 -2.090 13.612 1.00 91.75 99 LYS A N 1
ATOM 746 C CA . LYS A 1 99 ? -11.046 -2.733 13.360 1.00 91.75 99 LYS A CA 1
ATOM 747 C C . LYS A 1 99 ? -10.969 -3.281 11.935 1.00 91.75 99 LYS A C 1
ATOM 749 O O . LYS A 1 99 ? -11.599 -4.273 11.583 1.00 91.75 99 LYS A O 1
ATOM 754 N N . GLY A 1 100 ? -10.090 -2.678 11.137 1.00 90.50 100 GLY A N 1
ATOM 755 C CA . GLY A 1 100 ? -9.866 -3.075 9.746 1.00 90.50 100 GLY A CA 1
ATOM 756 C C . GLY A 1 100 ? -10.879 -2.493 8.759 1.00 90.50 100 GLY A C 1
ATOM 757 O O . GLY A 1 100 ? -10.747 -2.766 7.567 1.00 90.50 100 GLY A O 1
ATOM 758 N N . PHE A 1 101 ? -11.825 -1.682 9.237 1.00 95.06 101 PHE A N 1
ATOM 759 C CA . PHE A 1 101 ? -12.698 -0.859 8.415 1.00 95.06 101 PHE A CA 1
ATOM 760 C C . PHE A 1 101 ? -12.093 0.529 8.244 1.00 95.06 101 PHE A C 1
ATOM 762 O O . PHE A 1 101 ? -11.655 1.147 9.218 1.00 95.06 101 PHE A O 1
ATOM 769 N N . TYR A 1 102 ? -12.081 1.015 7.005 1.00 95.12 102 TYR A N 1
ATOM 770 C CA . TYR A 1 102 ? -11.591 2.348 6.660 1.00 95.12 102 TYR A CA 1
ATOM 771 C C . TYR A 1 102 ? -12.533 3.003 5.659 1.00 95.12 102 TYR A C 1
ATOM 773 O O . TYR A 1 102 ? -12.960 2.352 4.712 1.00 95.12 102 TYR A O 1
ATOM 781 N N . ILE A 1 103 ? -12.857 4.275 5.860 1.00 94.69 103 ILE A N 1
ATOM 782 C CA . ILE A 1 103 ? -13.747 5.052 4.984 1.00 94.69 103 ILE A CA 1
ATOM 783 C C . ILE A 1 103 ? -13.083 6.400 4.712 1.00 94.69 103 ILE A C 1
ATOM 785 O O . ILE A 1 103 ? -12.342 6.901 5.562 1.00 94.69 103 ILE A O 1
ATOM 789 N N . LEU A 1 104 ? -13.331 6.990 3.542 1.00 94.56 104 LEU A N 1
ATOM 790 C CA . LEU A 1 104 ? -12.919 8.365 3.257 1.00 94.56 104 LEU A CA 1
ATOM 791 C C . LEU A 1 104 ? -13.506 9.334 4.294 1.00 94.56 104 LEU A C 1
ATOM 793 O O . LEU A 1 104 ? -14.698 9.278 4.604 1.00 94.56 104 LEU A O 1
ATOM 797 N N . ALA A 1 105 ? -12.673 10.243 4.807 1.00 92.00 105 ALA A N 1
ATOM 798 C CA . ALA A 1 105 ? -13.116 11.238 5.785 1.00 92.00 105 ALA A CA 1
ATOM 799 C C . ALA A 1 105 ? -14.274 12.100 5.237 1.00 92.00 105 ALA A C 1
ATOM 801 O O . ALA A 1 105 ? -15.280 12.275 5.916 1.00 92.00 105 ALA A O 1
ATOM 802 N N . GLU A 1 106 ? -14.185 12.517 3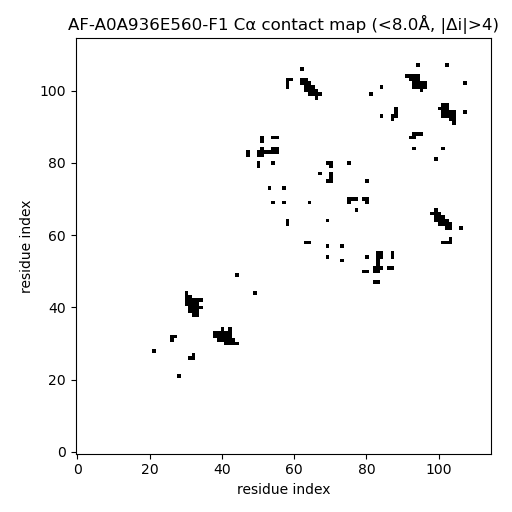.971 1.00 87.88 106 GLU A N 1
ATOM 803 C CA . GLU A 1 106 ? -15.221 13.288 3.264 1.00 87.88 106 GLU A CA 1
ATOM 804 C C . GLU A 1 106 ? -16.569 12.542 3.182 1.00 87.88 106 GLU A C 1
ATOM 806 O O . GLU A 1 106 ? -17.624 13.107 3.464 1.00 87.88 106 GLU A O 1
ATOM 811 N N . GLN A 1 107 ? -16.556 11.238 2.875 1.00 82.12 107 GLN A N 1
ATOM 812 C CA . GLN A 1 107 ? -17.787 10.433 2.853 1.00 82.12 107 GLN A CA 1
ATOM 813 C C . GLN A 1 107 ? -18.407 10.279 4.239 1.00 82.12 107 GLN A C 1
ATOM 815 O O . GLN A 1 107 ? -19.631 10.235 4.364 1.00 82.12 107 GLN A O 1
ATOM 820 N N . SER A 1 108 ? -17.585 10.204 5.286 1.00 76.44 108 SER A N 1
ATOM 821 C CA . SER A 1 108 ? -18.111 10.164 6.646 1.00 76.44 108 SER A CA 1
ATOM 822 C C . SER A 1 108 ? -18.872 11.430 7.013 1.00 76.44 108 SER A C 1
ATOM 824 O O . SER A 1 108 ? -19.802 11.340 7.811 1.00 76.44 108 SER A O 1
ATOM 826 N N . GLU A 1 109 ? -18.465 12.591 6.505 1.00 73.69 109 GLU A N 1
ATOM 827 C CA . GLU A 1 109 ? -19.171 13.844 6.760 1.00 73.69 109 GLU A CA 1
ATOM 828 C C . GLU A 1 109 ? -20.531 13.836 6.065 1.00 73.69 109 GLU A C 1
ATOM 830 O O . GLU A 1 109 ? -21.539 14.088 6.715 1.00 73.69 109 GLU A O 1
ATOM 835 N N . LEU A 1 110 ? -20.593 13.410 4.801 1.00 69.75 110 LEU A N 1
ATOM 836 C CA . LEU A 1 110 ? -21.851 13.290 4.054 1.00 69.75 110 LEU A CA 1
ATOM 837 C C . LEU A 1 110 ? -22.858 12.339 4.718 1.00 69.75 110 LEU A C 1
ATOM 839 O O . LEU A 1 110 ? -24.048 12.644 4.779 1.00 69.75 110 LEU A O 1
ATOM 843 N N . LEU A 1 111 ? -22.391 11.217 5.274 1.00 64.75 111 LEU A N 1
ATOM 844 C CA . LEU A 1 111 ? -23.254 10.273 5.993 1.00 64.75 111 LEU A CA 1
ATOM 845 C C . LEU A 1 111 ? -23.835 10.853 7.293 1.00 64.75 111 LEU A C 1
ATOM 847 O O . LEU A 1 111 ? -24.902 10.420 7.718 1.00 64.75 111 LEU A O 1
ATOM 851 N N . LYS A 1 112 ? -23.175 11.840 7.915 1.00 62.31 112 LYS A N 1
ATOM 852 C CA . LYS A 1 112 ? -23.681 12.512 9.125 1.00 62.31 112 LYS A CA 1
ATOM 853 C C . LYS A 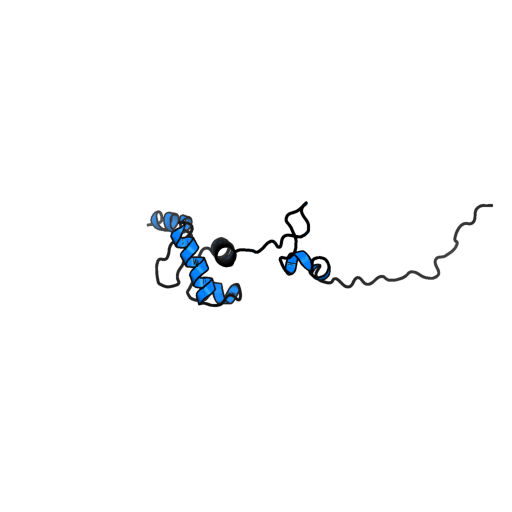1 112 ? -24.787 13.528 8.830 1.00 62.31 112 LYS A C 1
ATOM 855 O O . LYS A 1 112 ? -25.558 13.823 9.732 1.00 62.31 112 LYS A O 1
ATOM 860 N N . PHE A 1 113 ? -24.869 14.048 7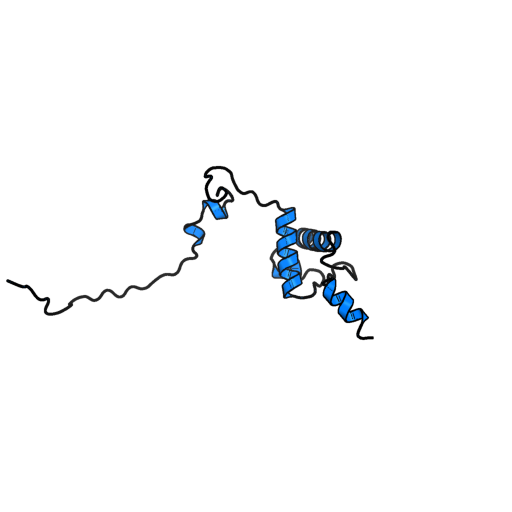.604 1.00 58.03 113 PHE A N 1
ATOM 861 C CA . PHE A 1 113 ? -25.881 15.033 7.191 1.00 58.03 113 PHE A CA 1
ATOM 862 C C . PHE A 1 113 ? -27.146 14.409 6.577 1.00 58.03 113 PHE A C 1
ATOM 864 O O . PHE A 1 113 ? -28.064 15.136 6.208 1.00 58.03 113 PHE A O 1
ATOM 871 N N . SER A 1 114 ? -27.194 13.082 6.433 1.00 53.00 114 SER A N 1
ATOM 872 C CA . SER A 1 114 ? -28.310 12.359 5.805 1.00 53.00 114 SER A CA 1
ATOM 873 C C . SER A 1 114 ? -29.291 11.729 6.812 1.00 53.00 114 SER A C 1
ATOM 875 O O . SER A 1 114 ? -30.124 10.914 6.408 1.00 53.00 114 SER A O 1
ATOM 877 N N . ILE A 1 115 ? -29.182 12.081 8.097 1.00 46.66 115 ILE A N 1
ATOM 878 C CA . ILE A 1 115 ? -30.091 11.707 9.197 1.00 46.66 115 ILE A CA 1
ATOM 879 C C . ILE A 1 115 ? -30.693 12.997 9.749 1.00 46.66 115 ILE A C 1
ATOM 881 O O . ILE A 1 115 ? -31.917 13.001 10.003 1.00 46.66 115 ILE A O 1
#

pLDDT: mean 81.98, std 14.7, range [46.66, 97.06]